Protein AF-A0A432LUU2-F1 (afdb_monomer)

Foldseek 3Di:
DDDDDDDPVVVVVVCVVDPPPPPPDVVVVVVVVVVVVVVVVVVVVVVLVVLLVVLVVCCVVPVVLSVLLCVLQVDSSSSSVQQCAQDVLVVRHGVVVCVVVVVVVSSVVVSVVSSVVVVVVVVD

Nearest PDB structures (foldseek):
  6fkg-assembly1_C  TM=8.347E-01  e=1.159E+00  Mycobacterium tuberculosis H37Rv

pLDDT: mean 80.72, std 21.89, range [35.62, 97.81]

Secondary structure (DSSP, 8-state):
-PPPPPPGGGHHHHHTT----TTSHHHHHHHHHHHHHHHHHHHHHHHHHHHHHHHHHHHHH-HHHHHHHHHHHSSHHHHHHHHTS--GGGTT--HHHHHHTT-HHHHHHHHHHHHHHHHTTTT-

Organism: NCBI:txid1920169

Mean predicted aligned error: 12.47 Å

Sequence (124 aa):
MKAAPVRKDNLKYTAQIIGVKSGNKVRTDHTYLAQVSKELERLQAAREQIITDAFSVFEKRYVTPAALLLQHFGDSRKAARWLCSHQKVFGGRTAYDVIVEGDDEMVWDEIQRIVRMISVIQYA

Solvent-accessible surface area (backbone atoms only — not comparable to full-atom values): 7227 Å² total; per-residue (Å²): 138,85,82,80,83,80,69,75,74,62,57,62,69,52,52,74,77,54,74,79,63,87,89,55,62,75,62,47,56,58,50,49,52,51,49,51,52,52,48,51,52,51,51,49,52,53,51,53,49,52,38,50,53,52,35,56,54,44,37,74,76,38,50,68,67,39,51,52,37,32,69,65,55,72,37,66,63,58,33,22,48,55,37,68,35,66,31,73,91,62,77,54,35,27,52,58,58,41,44,76,74,67,48,45,64,65,51,51,53,50,52,52,51,60,50,51,59,51,64,62,62,79,77,109

Structure (mmCIF, N/CA/C/O backbone):
data_AF-A0A432LUU2-F1
#
_entry.id   AF-A0A432LUU2-F1
#
loop_
_atom_site.group_PDB
_atom_site.id
_atom_site.type_symbol
_atom_site.label_atom_id
_atom_site.label_alt_id
_atom_site.label_comp_id
_atom_site.label_asym_id
_atom_site.label_entity_id
_atom_site.label_seq_id
_atom_site.pdbx_PDB_ins_code
_atom_site.Cartn_x
_atom_site.Cartn_y
_atom_site.Cartn_z
_atom_site.occupancy
_atom_site.B_iso_or_equiv
_atom_site.auth_seq_id
_atom_site.auth_comp_id
_atom_site.auth_asym_id
_atom_site.auth_atom_id
_atom_site.pdbx_PDB_model_num
ATOM 1 N N . MET A 1 1 ? -65.245 -5.279 17.228 1.00 42.56 1 MET A N 1
ATOM 2 C CA . MET A 1 1 ? -64.013 -6.000 16.832 1.00 42.56 1 MET A CA 1
ATOM 3 C C . MET A 1 1 ? -63.224 -6.302 18.103 1.00 42.56 1 MET A C 1
ATOM 5 O O . MET A 1 1 ? -62.862 -5.364 18.798 1.00 42.56 1 MET A O 1
ATOM 9 N N . LYS A 1 2 ? -63.065 -7.578 18.488 1.00 41.88 2 LYS A N 1
ATOM 10 C CA . LYS A 1 2 ? -62.282 -7.974 19.675 1.00 41.88 2 LYS A CA 1
ATOM 11 C C . LYS A 1 2 ? -60.803 -8.054 19.287 1.00 41.88 2 LYS A C 1
ATOM 13 O O . LYS A 1 2 ? -60.472 -8.775 18.351 1.00 41.88 2 LYS A O 1
ATOM 18 N N . ALA A 1 3 ? -59.940 -7.323 19.990 1.00 40.84 3 ALA A N 1
ATOM 19 C CA . ALA A 1 3 ? -58.493 -7.448 19.846 1.00 40.84 3 ALA A CA 1
ATOM 20 C C . ALA A 1 3 ? -58.037 -8.829 20.350 1.00 40.84 3 ALA A C 1
ATOM 22 O O . ALA A 1 3 ? -58.453 -9.274 21.421 1.00 40.84 3 ALA A O 1
ATOM 23 N N . ALA A 1 4 ? -57.218 -9.513 19.552 1.00 40.91 4 ALA A N 1
ATOM 24 C CA . ALA A 1 4 ? -56.646 -10.811 19.891 1.00 40.91 4 ALA A CA 1
ATOM 25 C C . ALA A 1 4 ? -55.648 -10.688 21.064 1.00 40.91 4 ALA A C 1
ATOM 27 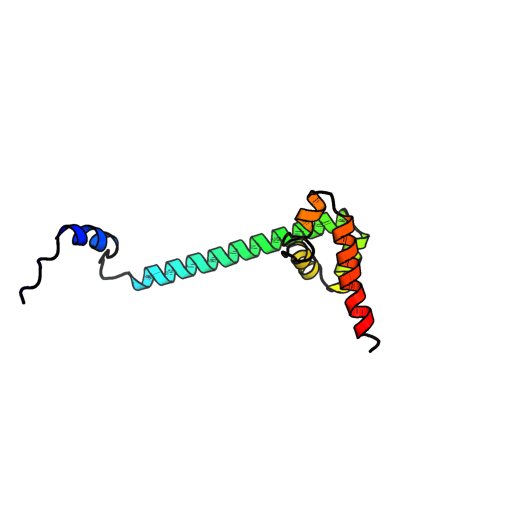O O . ALA A 1 4 ? -54.948 -9.677 21.163 1.00 40.91 4 ALA A O 1
ATOM 28 N N . PRO A 1 5 ? -55.547 -11.696 21.951 1.00 47.56 5 PRO A N 1
ATOM 29 C CA . PRO A 1 5 ? -54.638 -11.641 23.086 1.00 47.56 5 PRO A CA 1
ATOM 30 C C . PRO A 1 5 ? -53.187 -11.827 22.624 1.00 47.56 5 PRO A C 1
ATOM 32 O O . PRO A 1 5 ? -52.833 -12.831 22.004 1.00 47.56 5 PRO A O 1
ATOM 35 N N . VAL A 1 6 ? -52.340 -10.850 22.950 1.00 53.12 6 VAL A N 1
ATOM 36 C CA . VAL A 1 6 ? -50.892 -10.886 22.711 1.00 53.12 6 VAL A CA 1
ATOM 37 C C . VAL A 1 6 ? -50.283 -12.053 23.499 1.00 53.12 6 VAL A C 1
ATOM 39 O O . VAL A 1 6 ? -50.393 -12.111 24.726 1.00 53.12 6 VAL A O 1
ATOM 42 N N . ARG A 1 7 ? -49.656 -13.001 22.788 1.00 45.19 7 ARG A N 1
ATOM 43 C CA . ARG A 1 7 ? -48.939 -14.151 23.364 1.00 45.19 7 ARG A CA 1
ATOM 44 C C . ARG A 1 7 ? -47.825 -13.669 24.306 1.00 45.19 7 ARG A C 1
ATOM 46 O O . ARG A 1 7 ? -46.958 -12.892 23.907 1.00 45.19 7 ARG A O 1
ATOM 53 N N . LYS A 1 8 ? -47.858 -14.135 25.561 1.00 52.53 8 LYS A N 1
ATOM 54 C CA . LYS A 1 8 ? -46.955 -13.744 26.671 1.00 52.53 8 LYS A CA 1
ATOM 55 C C . LYS A 1 8 ? -45.493 -14.164 26.452 1.00 52.53 8 LYS A C 1
ATOM 57 O O . LYS A 1 8 ? -44.597 -13.747 27.179 1.00 52.53 8 LYS A O 1
ATOM 62 N N . ASP A 1 9 ? -45.269 -14.963 25.427 1.00 48.44 9 ASP A N 1
ATOM 63 C CA . ASP A 1 9 ? -44.025 -15.601 25.029 1.00 48.44 9 ASP A CA 1
ATOM 64 C C . ASP A 1 9 ? -43.035 -14.566 24.451 1.00 48.44 9 ASP A C 1
ATOM 66 O O . ASP A 1 9 ? -41.823 -14.718 24.587 1.00 48.44 9 ASP A O 1
ATOM 70 N N . ASN A 1 10 ? -43.545 -13.446 23.918 1.00 41.66 10 ASN A N 1
ATOM 71 C CA . ASN A 1 10 ? -42.731 -12.348 23.383 1.00 41.66 10 ASN A CA 1
ATOM 72 C C . ASN A 1 10 ? -42.205 -11.367 24.446 1.00 41.66 10 ASN A C 1
ATOM 74 O O . ASN A 1 10 ? -41.334 -10.557 24.136 1.00 41.66 10 ASN A O 1
ATOM 78 N N . LEU A 1 11 ? -42.675 -11.427 25.700 1.00 47.91 11 LEU A N 1
ATOM 79 C CA . LEU A 1 11 ? -42.189 -10.519 26.752 1.00 47.91 11 LEU A CA 1
ATOM 80 C C . LEU A 1 11 ? -40.833 -10.927 27.344 1.00 47.91 11 LEU A C 1
ATOM 82 O O . LEU A 1 11 ? -40.173 -10.103 27.975 1.00 47.91 11 LEU A O 1
ATOM 86 N N . LYS A 1 12 ? -40.388 -12.176 27.154 1.00 46.53 12 LYS A N 1
ATOM 87 C CA . LYS A 1 12 ? -39.078 -12.609 27.669 1.00 46.53 12 LYS A CA 1
ATOM 88 C C . LYS A 1 12 ? -37.917 -12.150 26.788 1.00 46.53 12 LYS A C 1
ATOM 90 O O . LYS A 1 12 ? -36.863 -11.823 27.323 1.00 46.53 12 LYS A O 1
ATOM 95 N N . TYR A 1 13 ? -38.120 -12.041 25.474 1.00 39.84 13 TYR A N 1
ATOM 96 C CA . TYR A 1 13 ? -37.070 -11.578 24.559 1.00 39.84 13 TYR A CA 1
ATOM 97 C C . TYR A 1 13 ? -36.835 -10.061 24.649 1.00 39.84 13 TYR A C 1
ATOM 99 O O . TYR A 1 13 ? -35.710 -9.594 24.493 1.00 39.84 13 TYR A O 1
ATOM 107 N N . THR A 1 14 ? -37.864 -9.277 24.987 1.00 39.62 14 THR A N 1
ATOM 108 C CA . THR A 1 14 ? -37.722 -7.823 25.180 1.00 39.62 14 THR A CA 1
ATOM 109 C C . THR A 1 14 ? -37.168 -7.455 26.558 1.00 39.62 14 THR A C 1
ATOM 111 O O . THR A 1 14 ? -36.496 -6.433 26.689 1.00 39.62 14 THR A O 1
ATOM 114 N N . ALA A 1 15 ? -37.360 -8.301 27.576 1.00 37.72 15 ALA A N 1
ATOM 115 C CA . ALA A 1 15 ? -36.807 -8.080 28.914 1.00 37.72 15 ALA A CA 1
ATOM 116 C C . ALA A 1 15 ? -35.269 -8.181 28.963 1.00 37.72 15 ALA A C 1
ATOM 118 O O . ALA A 1 15 ? -34.645 -7.565 29.823 1.00 37.72 15 ALA A O 1
ATOM 119 N N . GLN A 1 16 ? -34.644 -8.896 28.020 1.00 42.22 16 GLN A N 1
ATOM 120 C CA . GLN A 1 16 ? -33.183 -9.022 27.953 1.00 42.22 16 GLN A CA 1
ATOM 121 C C . GLN A 1 16 ? -32.509 -7.867 27.187 1.00 42.22 16 GLN A C 1
ATOM 123 O O . GLN A 1 16 ? -31.331 -7.598 27.400 1.00 42.22 16 GLN A O 1
ATOM 128 N N . ILE A 1 17 ? -33.267 -7.126 26.367 1.00 43.72 17 ILE A N 1
ATOM 129 C CA . ILE A 1 17 ? -32.793 -5.917 25.662 1.00 43.72 17 ILE A CA 1
ATOM 130 C C . ILE A 1 17 ? -33.001 -4.650 26.511 1.00 43.72 17 ILE A C 1
ATOM 132 O O . ILE A 1 17 ? -32.282 -3.653 26.382 1.00 43.72 17 ILE A O 1
ATOM 136 N N . ILE A 1 18 ? -33.940 -4.688 27.460 1.00 42.91 18 ILE A N 1
ATOM 137 C CA . ILE A 1 18 ? -34.227 -3.565 28.350 1.00 42.91 18 ILE A CA 1
ATOM 138 C C . ILE A 1 18 ? -33.878 -3.942 29.790 1.00 42.91 18 ILE A C 1
ATOM 140 O O . ILE A 1 18 ? -34.729 -4.005 30.671 1.00 42.91 18 ILE A O 1
ATOM 144 N N . GLY A 1 19 ? -32.579 -4.118 30.042 1.00 35.62 19 GLY A N 1
ATOM 145 C CA . GLY A 1 19 ? -32.023 -3.958 31.380 1.00 35.62 19 GLY A CA 1
ATOM 146 C C . GLY A 1 19 ? -32.304 -2.540 31.883 1.00 35.62 19 GLY A C 1
ATOM 147 O O . GLY A 1 19 ? -31.509 -1.623 31.677 1.00 35.62 19 GLY A O 1
ATOM 148 N N . VAL A 1 20 ? -33.458 -2.333 32.518 1.00 43.84 20 VAL A N 1
ATOM 149 C CA . VAL A 1 20 ? -33.693 -1.161 33.358 1.00 43.84 20 VAL A CA 1
ATOM 150 C C . VAL A 1 20 ? -32.959 -1.411 34.670 1.00 43.84 20 VAL A C 1
ATOM 152 O O . VAL A 1 20 ? -33.515 -1.919 35.636 1.00 43.84 20 VAL A O 1
ATOM 155 N N . LYS A 1 21 ? -31.690 -1.003 34.717 1.00 45.06 21 LYS A N 1
ATOM 156 C CA . LYS A 1 21 ? -31.228 -0.244 35.878 1.00 45.06 21 LYS A CA 1
ATOM 157 C C . LYS A 1 21 ? -31.315 1.224 35.491 1.00 45.06 21 LYS A C 1
ATOM 159 O O . LYS A 1 21 ? -30.433 1.776 34.835 1.00 45.06 21 LYS A O 1
ATOM 164 N N . SER A 1 22 ? -32.457 1.809 35.843 1.00 50.75 22 SER A N 1
ATOM 165 C CA . SER A 1 22 ? -32.652 3.253 35.914 1.00 50.75 22 SER A CA 1
ATOM 166 C C . SER A 1 22 ? -31.458 3.849 36.668 1.00 50.75 22 SER A C 1
ATOM 168 O O . SER A 1 22 ? -31.222 3.486 37.819 1.00 50.75 22 SER A O 1
ATOM 170 N N . GLY A 1 23 ? -30.639 4.644 35.971 1.00 44.00 23 GLY A N 1
ATOM 171 C CA . GLY A 1 23 ? -29.472 5.323 36.542 1.00 44.00 23 GLY A CA 1
ATOM 172 C C . GLY A 1 23 ? -28.193 5.374 35.694 1.00 44.00 23 GLY A C 1
ATOM 173 O O . GLY A 1 23 ? -27.322 6.167 36.029 1.00 44.00 23 GLY A O 1
ATOM 174 N N . ASN A 1 24 ? -28.024 4.584 34.616 1.00 46.72 24 ASN A N 1
ATOM 175 C CA . ASN A 1 24 ? -26.702 4.527 33.945 1.00 46.72 24 ASN A CA 1
ATOM 176 C C . ASN A 1 24 ? -26.675 4.205 32.428 1.00 46.72 24 ASN A C 1
ATOM 178 O O . ASN A 1 24 ? -25.626 3.846 31.893 1.00 46.72 24 ASN A O 1
ATOM 182 N N . LYS A 1 25 ? -27.803 4.312 31.708 1.00 47.59 25 LYS A N 1
ATOM 183 C CA . LYS A 1 25 ? -27.891 3.865 30.297 1.00 47.59 25 LYS A CA 1
ATOM 184 C C . LYS A 1 25 ? -27.294 4.860 29.282 1.00 47.59 25 LYS A C 1
ATOM 186 O O . LYS A 1 25 ? -26.520 4.471 28.424 1.00 47.59 25 LYS A O 1
ATOM 191 N N . VAL A 1 26 ? -27.505 6.166 29.462 1.00 50.06 26 VAL A N 1
ATOM 192 C CA . VAL A 1 26 ? -26.898 7.199 28.585 1.00 50.06 26 VAL A CA 1
ATOM 193 C C . VAL A 1 26 ? -25.364 7.249 28.728 1.00 50.06 26 VAL A C 1
ATOM 195 O O . VAL A 1 26 ? -24.646 7.521 27.770 1.00 50.06 26 VAL A O 1
ATOM 198 N N . ARG A 1 27 ? -24.836 6.912 29.915 1.00 50.91 27 ARG A N 1
ATOM 199 C CA . ARG A 1 27 ? -23.389 6.814 30.167 1.00 50.91 27 ARG A CA 1
ATOM 200 C C . ARG A 1 27 ? -22.736 5.610 29.483 1.00 50.91 27 ARG A C 1
ATOM 202 O O . ARG A 1 27 ? -21.547 5.683 29.203 1.00 50.91 27 ARG A O 1
ATOM 209 N N . THR A 1 28 ? -23.464 4.527 29.208 1.00 59.19 28 THR A N 1
ATOM 210 C CA . THR A 1 28 ? -22.888 3.303 28.620 1.00 59.19 28 THR A CA 1
ATOM 211 C C . THR A 1 28 ? -22.782 3.377 27.100 1.00 59.19 28 THR A C 1
ATOM 213 O O . THR A 1 28 ? -21.733 3.014 26.578 1.00 59.19 28 THR A O 1
ATOM 216 N N . ASP A 1 29 ? -23.761 3.964 26.407 1.00 64.31 29 ASP A N 1
ATOM 217 C CA . ASP A 1 29 ? -23.707 4.130 24.944 1.00 64.31 29 ASP A CA 1
ATOM 218 C C . ASP A 1 29 ? -22.619 5.131 24.519 1.00 64.31 29 ASP A C 1
ATOM 220 O O . ASP A 1 29 ? -21.811 4.841 23.639 1.00 64.31 29 ASP A O 1
ATOM 224 N N . HIS A 1 30 ? -22.508 6.275 25.208 1.00 70.25 30 HIS A N 1
ATOM 225 C CA . HIS A 1 30 ? -21.424 7.235 24.960 1.00 70.25 30 HIS A CA 1
ATOM 226 C C . HIS A 1 30 ? -20.043 6.664 25.311 1.00 70.25 30 HIS A C 1
ATOM 228 O O . HIS A 1 30 ? -19.064 6.954 24.624 1.00 70.25 30 HIS A O 1
ATOM 234 N N . THR A 1 31 ? -19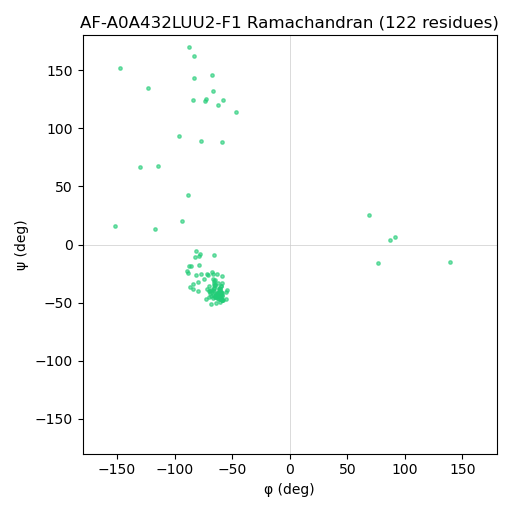.953 5.829 26.354 1.00 80.50 31 THR A N 1
ATOM 235 C CA . THR A 1 31 ? -18.693 5.160 26.717 1.00 80.50 31 THR A CA 1
ATOM 236 C C . THR A 1 31 ? -18.317 4.096 25.686 1.00 80.50 31 THR A C 1
ATOM 238 O O . THR A 1 31 ? -17.150 4.016 25.313 1.00 80.50 31 THR A O 1
ATOM 241 N N . TYR A 1 32 ? -19.280 3.325 25.176 1.00 82.94 32 TYR A N 1
ATOM 242 C CA . TYR A 1 32 ? -19.038 2.330 24.131 1.00 82.94 32 TYR A CA 1
ATOM 243 C C . TYR A 1 32 ? -18.626 2.981 22.805 1.00 82.94 32 TYR A C 1
ATOM 245 O O . TYR A 1 32 ? -17.620 2.587 22.224 1.00 82.94 32 TYR A O 1
ATOM 253 N N . LEU A 1 33 ? -19.319 4.033 22.356 1.00 88.62 33 LEU A N 1
ATOM 254 C CA . LEU A 1 33 ? -18.926 4.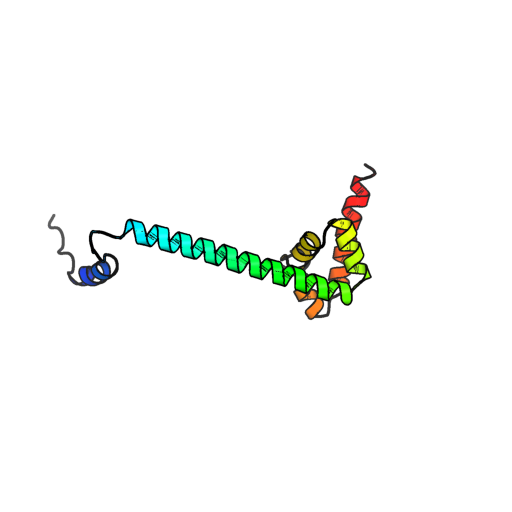776 21.151 1.00 88.62 33 LEU A CA 1
ATOM 255 C C . LEU A 1 33 ? -17.532 5.402 21.290 1.00 88.62 33 LEU A C 1
ATOM 257 O O . LEU A 1 33 ? -16.747 5.364 20.346 1.00 88.62 33 LEU A O 1
ATOM 261 N N . ALA A 1 34 ? -17.183 5.916 22.474 1.00 91.19 34 ALA A N 1
ATOM 262 C CA . ALA A 1 34 ? -15.836 6.416 22.743 1.00 91.19 34 ALA A CA 1
ATOM 263 C C . ALA A 1 34 ? -14.777 5.299 22.714 1.00 91.19 34 ALA A C 1
ATOM 265 O O . ALA A 1 34 ? -13.668 5.520 22.232 1.00 91.19 34 ALA A O 1
ATOM 266 N N . GLN A 1 35 ? -15.102 4.098 23.203 1.00 90.50 35 GLN A N 1
ATOM 267 C CA . GLN A 1 35 ? -14.228 2.925 23.093 1.00 90.50 35 GLN A CA 1
ATOM 268 C C . GLN A 1 35 ? -14.041 2.503 21.633 1.00 90.50 35 GLN A C 1
ATOM 270 O O . GLN A 1 35 ? -12.908 2.284 21.216 1.00 90.50 35 GLN A O 1
ATOM 275 N N . VAL A 1 36 ? -15.120 2.457 20.847 1.00 93.81 36 VAL A N 1
ATOM 276 C CA . VAL A 1 36 ? -15.062 2.154 19.410 1.00 93.81 36 VAL A CA 1
ATOM 277 C C . VAL A 1 36 ? -14.236 3.201 18.665 1.00 93.81 36 VAL A C 1
ATOM 279 O O . VAL A 1 36 ? -13.383 2.827 17.872 1.00 93.81 36 VAL A O 1
ATOM 282 N N . SER A 1 37 ? -14.415 4.495 18.947 1.00 95.06 37 SER A N 1
ATOM 283 C CA . SER A 1 37 ? -13.612 5.565 18.334 1.00 95.06 37 SER A CA 1
ATOM 284 C C . SER A 1 37 ? -12.122 5.395 18.629 1.00 95.06 37 SER A C 1
ATOM 286 O O . SER A 1 37 ? -11.307 5.424 17.712 1.00 95.06 37 SER A O 1
ATOM 288 N N . LYS A 1 38 ? -11.764 5.143 19.895 1.00 95.50 38 LYS A N 1
ATOM 289 C CA . LYS A 1 38 ? -10.370 4.889 20.291 1.00 95.50 38 LYS A CA 1
ATOM 290 C C . LYS A 1 38 ? -9.795 3.653 19.612 1.00 95.50 38 LYS A C 1
ATOM 292 O O . LYS A 1 38 ? -8.636 3.655 19.210 1.00 95.50 38 LYS A O 1
ATOM 297 N N . GLU A 1 39 ? -10.591 2.597 19.488 1.00 96.75 39 GLU A N 1
ATOM 298 C CA . GLU A 1 39 ? -10.150 1.379 18.819 1.00 96.75 39 GLU A CA 1
ATOM 299 C C . GLU A 1 39 ? -9.975 1.595 17.312 1.00 96.75 39 GLU A C 1
ATOM 301 O O . GLU A 1 39 ? -8.982 1.146 16.747 1.00 96.75 39 GLU A O 1
ATOM 306 N N . LEU A 1 40 ? -10.867 2.350 16.665 1.00 96.94 40 LEU A N 1
ATOM 307 C CA . LEU A 1 40 ? -10.711 2.751 15.267 1.00 96.94 40 LEU A CA 1
ATOM 308 C C . LEU A 1 40 ? -9.450 3.592 15.057 1.00 96.94 40 LEU A C 1
ATOM 310 O O . LEU A 1 40 ? -8.706 3.331 14.117 1.00 96.94 40 LEU A O 1
ATOM 314 N N . GLU A 1 41 ? -9.164 4.551 15.938 1.00 97.75 41 GLU A N 1
ATOM 315 C CA . GLU A 1 41 ? -7.923 5.336 15.900 1.00 97.75 41 GLU A CA 1
ATOM 316 C C . GLU A 1 41 ? -6.685 4.442 16.047 1.00 97.75 41 GLU A C 1
ATOM 318 O O . GLU A 1 41 ? -5.730 4.571 15.279 1.00 97.75 41 GLU A O 1
ATOM 323 N N . ARG A 1 42 ? -6.715 3.488 16.988 1.00 97.62 42 ARG A N 1
ATOM 324 C CA . ARG A 1 42 ? -5.628 2.524 17.201 1.00 97.62 42 ARG A CA 1
ATOM 325 C C . ARG A 1 42 ? -5.405 1.643 15.971 1.00 97.62 42 ARG A C 1
ATOM 327 O O . ARG A 1 42 ? -4.263 1.456 15.552 1.00 97.62 42 ARG A O 1
ATOM 334 N N . LEU A 1 43 ? -6.479 1.111 15.388 1.00 97.81 43 LEU A N 1
ATOM 335 C CA . LEU A 1 43 ? -6.427 0.282 14.183 1.00 97.81 43 LEU A CA 1
ATOM 336 C C . LEU A 1 43 ? -5.958 1.086 12.970 1.00 97.81 43 LEU A C 1
ATOM 338 O O . LEU A 1 43 ? -5.147 0.589 12.191 1.00 97.81 43 LEU A O 1
ATOM 342 N N . GLN A 1 44 ? -6.403 2.334 12.833 1.00 96.12 44 GLN A N 1
ATOM 343 C CA . GLN A 1 44 ? -5.950 3.222 11.770 1.00 96.12 44 GLN A CA 1
ATOM 344 C C . GLN A 1 44 ? -4.454 3.516 11.907 1.00 96.12 44 GLN A C 1
ATOM 346 O O . GLN A 1 44 ? -3.727 3.416 10.923 1.00 96.12 44 GLN A O 1
ATOM 351 N N . ALA A 1 45 ? -3.966 3.811 13.114 1.00 96.12 45 ALA A N 1
ATOM 352 C CA . ALA A 1 45 ? -2.541 4.023 13.357 1.00 96.12 45 ALA A CA 1
ATOM 353 C C . ALA A 1 45 ? -1.712 2.769 13.031 1.00 96.12 45 ALA A C 1
ATOM 355 O O . ALA A 1 45 ? -0.703 2.865 12.333 1.00 96.12 45 ALA A O 1
ATOM 356 N N . ALA A 1 46 ? -2.167 1.588 13.465 1.00 97.38 46 ALA A N 1
ATOM 357 C CA . ALA A 1 46 ? -1.511 0.321 13.149 1.00 97.38 46 ALA A CA 1
ATOM 358 C C . ALA A 1 46 ? -1.485 0.050 11.636 1.00 97.38 46 ALA A C 1
ATOM 360 O O . ALA A 1 46 ? -0.452 -0.336 11.090 1.00 97.38 46 ALA A O 1
ATOM 361 N N . ARG A 1 47 ? -2.596 0.310 10.939 1.00 95.69 47 ARG A N 1
ATOM 362 C CA . ARG A 1 47 ? -2.690 0.180 9.481 1.00 95.69 47 ARG A CA 1
ATOM 363 C C . ARG A 1 47 ? -1.706 1.108 8.771 1.00 95.69 47 ARG A C 1
ATOM 365 O O . ARG A 1 47 ? -1.011 0.671 7.863 1.00 95.69 47 ARG A O 1
ATOM 372 N N . GLU A 1 48 ? -1.629 2.373 9.171 1.00 95.12 48 GLU A N 1
ATOM 373 C CA . GLU A 1 48 ? -0.709 3.341 8.560 1.00 95.12 48 GLU A CA 1
ATOM 374 C C . GLU A 1 48 ? 0.766 2.996 8.814 1.00 95.12 48 GLU A C 1
ATOM 376 O O . GLU A 1 48 ? 1.606 3.207 7.934 1.00 95.12 48 GLU A O 1
ATOM 381 N N . GLN A 1 49 ? 1.082 2.411 9.973 1.00 96.12 49 GLN A N 1
ATOM 382 C CA . GLN A 1 49 ? 2.421 1.893 10.243 1.00 96.12 49 GLN A CA 1
ATOM 383 C C . GLN A 1 49 ? 2.768 0.746 9.287 1.00 96.12 49 GLN A C 1
ATOM 385 O O . GLN A 1 49 ? 3.783 0.820 8.601 1.00 96.12 49 GLN A O 1
ATOM 390 N N . ILE A 1 50 ? 1.884 -0.250 9.153 1.00 96.50 50 ILE A N 1
ATOM 391 C CA . ILE A 1 50 ? 2.081 -1.390 8.242 1.00 96.50 50 ILE A CA 1
ATOM 392 C C . ILE A 1 50 ? 2.253 -0.922 6.790 1.00 96.50 50 ILE A C 1
ATOM 394 O O . ILE A 1 50 ? 3.126 -1.420 6.086 1.00 96.50 50 ILE A O 1
ATOM 398 N N . ILE A 1 51 ? 1.462 0.060 6.346 1.00 95.56 51 ILE A N 1
ATOM 399 C CA . ILE A 1 51 ? 1.589 0.659 5.006 1.00 95.56 51 ILE A CA 1
ATOM 400 C C . ILE A 1 51 ? 2.991 1.255 4.802 1.00 95.56 51 ILE A C 1
ATOM 402 O O . ILE A 1 51 ? 3.616 1.043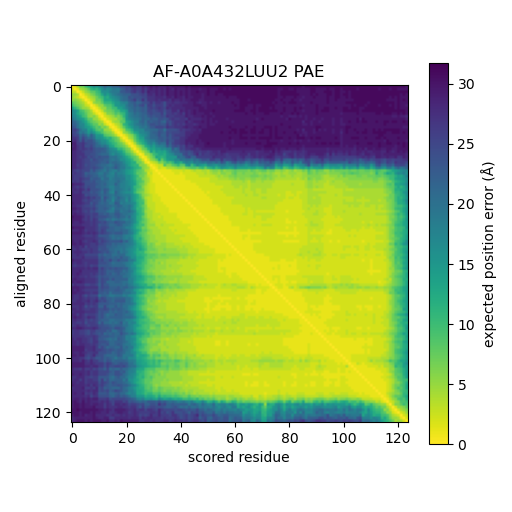 3.764 1.00 95.56 51 ILE A O 1
ATOM 406 N N . THR A 1 52 ? 3.506 1.978 5.797 1.00 94.75 52 THR A N 1
ATOM 407 C CA . THR A 1 52 ? 4.839 2.601 5.729 1.00 94.75 52 THR A CA 1
ATOM 408 C C . THR A 1 52 ? 5.959 1.552 5.742 1.00 94.75 52 THR A C 1
ATOM 410 O O . THR A 1 52 ? 6.942 1.673 5.005 1.00 94.75 52 THR A O 1
ATOM 413 N N . ASP A 1 53 ? 5.801 0.493 6.535 1.00 96.12 53 ASP A N 1
ATOM 414 C CA . ASP A 1 53 ? 6.761 -0.609 6.612 1.00 96.12 53 ASP A CA 1
ATOM 415 C C . ASP A 1 53 ? 6.810 -1.393 5.290 1.00 96.12 53 ASP A C 1
ATOM 417 O O . ASP A 1 53 ? 7.894 -1.671 4.772 1.00 96.12 53 ASP A O 1
ATOM 421 N N . ALA A 1 54 ? 5.648 -1.674 4.689 1.00 94.38 54 ALA A N 1
ATOM 422 C CA . ALA A 1 54 ? 5.546 -2.324 3.383 1.00 94.38 54 ALA A CA 1
ATOM 423 C C . ALA A 1 54 ? 6.250 -1.512 2.285 1.00 94.38 54 ALA A C 1
ATOM 425 O O . ALA A 1 54 ? 6.982 -2.075 1.467 1.00 94.38 54 ALA A O 1
ATOM 426 N N . PHE A 1 55 ? 6.110 -0.182 2.302 1.00 97.00 55 PHE A N 1
ATOM 427 C CA . PHE A 1 55 ? 6.820 0.685 1.360 1.00 97.00 55 PHE A CA 1
ATOM 428 C C . PHE A 1 55 ? 8.331 0.653 1.562 1.00 97.00 55 PHE A C 1
ATOM 430 O O . PHE A 1 55 ? 9.076 0.619 0.590 1.00 97.00 55 PHE A O 1
ATOM 437 N N . SER A 1 56 ? 8.791 0.581 2.809 1.00 96.56 56 SER A N 1
ATOM 438 C CA . SER A 1 56 ? 10.221 0.481 3.118 1.00 96.56 56 SER A CA 1
ATOM 439 C C . SER A 1 56 ? 10.836 -0.827 2.598 1.00 96.56 56 SER A C 1
ATOM 441 O O . SER A 1 56 ? 11.991 -0.853 2.173 1.00 96.56 56 SER A O 1
ATOM 443 N N . VAL A 1 57 ? 10.081 -1.931 2.620 1.00 96.44 57 VAL A N 1
ATOM 444 C CA . VAL A 1 57 ? 10.496 -3.207 2.007 1.00 96.44 57 VAL A CA 1
ATOM 445 C C . VAL A 1 57 ? 10.500 -3.098 0.482 1.00 96.44 57 VAL A C 1
ATOM 447 O O . VAL A 1 57 ? 11.471 -3.500 -0.161 1.00 96.44 57 VAL A O 1
ATOM 450 N N . PHE A 1 58 ? 9.445 -2.515 -0.088 1.00 96.50 58 PHE A N 1
ATOM 451 C CA . PHE A 1 58 ? 9.320 -2.280 -1.523 1.00 96.50 58 PHE A CA 1
ATOM 452 C C . PHE A 1 58 ? 10.469 -1.429 -2.071 1.00 96.50 58 PHE A C 1
ATOM 454 O O . PHE A 1 58 ? 11.104 -1.823 -3.040 1.00 96.50 58 PHE A O 1
ATOM 461 N N . GLU A 1 59 ? 10.794 -0.315 -1.420 1.00 96.12 59 GLU A N 1
ATOM 462 C CA . GLU A 1 59 ? 11.863 0.601 -1.825 1.00 96.12 59 GLU A CA 1
ATOM 463 C C . GLU A 1 59 ? 13.233 -0.080 -1.857 1.00 96.12 59 GLU A C 1
ATOM 465 O O . GLU A 1 59 ? 13.995 0.092 -2.808 1.00 96.12 59 GLU A O 1
ATOM 470 N N . LYS A 1 60 ? 13.524 -0.927 -0.863 1.00 96.44 60 LYS A N 1
ATOM 471 C CA . LYS A 1 60 ? 14.769 -1.707 -0.822 1.00 96.44 60 LYS A CA 1
ATOM 472 C C . LYS A 1 60 ? 14.861 -2.728 -1.951 1.00 96.44 60 LYS A C 1
ATOM 474 O O . LYS A 1 60 ? 15.960 -3.019 -2.417 1.00 96.44 60 LYS A O 1
ATOM 479 N N . ARG A 1 61 ? 13.732 -3.316 -2.351 1.00 95.44 61 ARG A N 1
ATOM 480 C CA . ARG A 1 61 ? 13.691 -4.371 -3.369 1.00 95.44 61 ARG A CA 1
ATOM 481 C C . ARG A 1 61 ? 13.614 -3.812 -4.790 1.00 95.44 61 ARG A C 1
ATOM 483 O O . ARG A 1 61 ? 14.237 -4.369 -5.688 1.00 95.44 61 ARG A O 1
ATOM 490 N N . TYR A 1 62 ? 12.887 -2.715 -4.972 1.00 95.44 62 TYR A N 1
ATOM 491 C CA . TYR A 1 62 ? 12.493 -2.147 -6.257 1.00 95.44 62 TYR A CA 1
ATOM 492 C C . TYR A 1 62 ? 12.828 -0.651 -6.298 1.00 95.44 62 TYR A C 1
ATOM 494 O O . TYR A 1 62 ? 11.953 0.214 -6.343 1.00 95.44 62 TYR A O 1
ATOM 502 N N . VAL A 1 63 ? 14.131 -0.354 -6.285 1.00 95.06 63 VAL A N 1
ATOM 503 C CA . VAL A 1 63 ? 14.672 1.009 -6.143 1.00 95.06 63 VAL A CA 1
ATOM 504 C C . VAL A 1 63 ? 14.122 1.967 -7.205 1.00 95.06 63 VAL A C 1
ATOM 506 O O . VAL A 1 63 ? 13.675 3.065 -6.879 1.00 95.06 63 VAL A O 1
ATOM 509 N N . THR A 1 64 ? 14.117 1.561 -8.477 1.00 94.88 64 THR A N 1
ATOM 510 C CA . THR A 1 64 ? 13.677 2.432 -9.577 1.00 94.88 64 THR A CA 1
ATOM 511 C C . THR A 1 64 ? 12.170 2.727 -9.532 1.00 94.88 64 THR A C 1
ATOM 513 O O . THR A 1 64 ? 11.819 3.909 -9.528 1.00 94.88 64 THR A O 1
ATOM 516 N N . PRO A 1 65 ? 11.264 1.731 -9.432 1.00 95.12 65 PRO A N 1
ATOM 517 C CA . PRO A 1 65 ? 9.837 1.997 -9.229 1.00 95.12 65 PRO A CA 1
ATOM 518 C C . PRO A 1 65 ? 9.536 2.865 -8.002 1.00 95.12 65 PRO A C 1
ATOM 520 O O . PRO A 1 65 ? 8.714 3.778 -8.078 1.00 95.12 65 PRO A O 1
ATOM 523 N N . ALA A 1 66 ? 10.226 2.626 -6.883 1.00 96.12 66 ALA A N 1
ATOM 524 C CA . ALA A 1 66 ? 10.043 3.414 -5.669 1.00 96.12 66 ALA A CA 1
ATOM 525 C C . ALA A 1 66 ? 10.455 4.877 -5.860 1.00 96.12 66 ALA A C 1
ATOM 527 O O . ALA A 1 66 ? 9.698 5.773 -5.487 1.00 96.12 66 ALA A O 1
ATOM 528 N N . ALA A 1 67 ? 11.593 5.132 -6.508 1.00 95.31 67 ALA A N 1
ATOM 529 C CA . ALA A 1 67 ? 12.041 6.488 -6.812 1.00 95.31 67 ALA A CA 1
ATOM 530 C C . ALA A 1 67 ? 11.036 7.246 -7.697 1.00 95.31 67 ALA A C 1
ATOM 532 O O . ALA A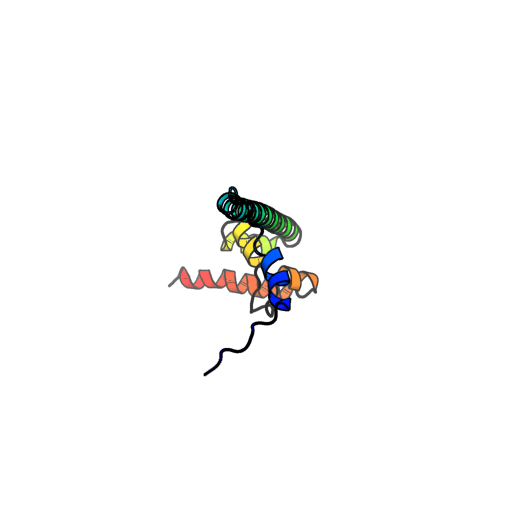 1 67 ? 10.737 8.409 -7.427 1.00 95.31 67 ALA A O 1
ATOM 533 N N . LEU A 1 68 ? 10.463 6.585 -8.709 1.00 94.69 68 LEU A N 1
ATOM 534 C CA . LEU A 1 68 ? 9.439 7.182 -9.575 1.00 94.69 68 LEU A CA 1
ATOM 535 C C . LEU A 1 68 ? 8.163 7.533 -8.802 1.00 94.69 68 LEU A C 1
ATOM 537 O O . LEU A 1 68 ? 7.615 8.624 -8.964 1.00 94.69 68 LEU A O 1
ATOM 541 N N . LEU A 1 69 ? 7.708 6.633 -7.928 1.00 95.44 69 LEU A N 1
ATOM 542 C CA . LEU A 1 69 ? 6.556 6.888 -7.066 1.00 95.44 69 LEU A CA 1
ATOM 543 C C . LEU A 1 69 ? 6.812 8.048 -6.102 1.00 95.44 69 LEU A C 1
ATOM 545 O O . LEU A 1 69 ? 5.944 8.902 -5.937 1.00 95.44 69 LEU A O 1
ATOM 549 N N . LEU A 1 70 ? 7.997 8.111 -5.491 1.00 95.50 70 LEU A N 1
ATOM 550 C CA . LEU A 1 70 ? 8.379 9.213 -4.608 1.00 95.50 70 LEU A CA 1
ATOM 551 C C . LEU A 1 70 ? 8.443 10.543 -5.355 1.00 95.50 70 LEU A C 1
ATOM 553 O O . LEU A 1 70 ? 7.951 11.546 -4.846 1.00 95.50 70 LEU A O 1
ATOM 557 N N . GLN A 1 71 ? 8.983 10.552 -6.573 1.00 93.38 71 GLN A N 1
ATOM 558 C CA . GLN A 1 71 ? 8.998 11.743 -7.417 1.00 93.38 71 GLN A CA 1
ATOM 559 C C . GLN A 1 71 ? 7.577 12.205 -7.771 1.00 93.38 71 GLN A C 1
ATOM 561 O O . GLN A 1 71 ? 7.299 13.401 -7.747 1.00 93.38 71 GLN A O 1
ATOM 566 N N . HIS A 1 72 ? 6.676 11.270 -8.081 1.00 93.31 72 HIS A N 1
ATOM 567 C CA . HIS A 1 72 ? 5.297 11.577 -8.460 1.00 93.31 72 HIS A CA 1
ATOM 568 C C . HIS A 1 72 ? 4.438 12.042 -7.277 1.00 93.31 72 HIS A C 1
ATOM 570 O O . HIS A 1 72 ? 3.724 13.037 -7.378 1.00 93.31 72 HIS A O 1
ATOM 576 N N . PHE A 1 73 ? 4.494 11.333 -6.150 1.00 93.75 73 PHE A N 1
ATOM 577 C CA . PHE A 1 73 ? 3.652 11.612 -4.985 1.00 93.75 73 PHE A CA 1
ATOM 578 C C . PHE A 1 73 ? 4.256 12.644 -4.021 1.00 93.75 73 PHE A C 1
ATOM 580 O O . PHE A 1 73 ? 3.531 13.211 -3.197 1.00 93.75 73 PHE A O 1
ATOM 587 N N . GLY A 1 74 ? 5.566 12.883 -4.103 1.00 92.69 74 GLY A N 1
ATOM 588 C CA . GLY A 1 74 ? 6.325 13.815 -3.265 1.00 92.69 74 GLY A CA 1
ATOM 589 C C . GLY A 1 74 ? 6.621 13.312 -1.850 1.00 92.69 74 GLY A C 1
ATOM 590 O O . GLY A 1 74 ? 7.487 13.865 -1.177 1.00 92.69 74 GLY A O 1
ATOM 591 N N . ASP A 1 75 ? 5.929 12.272 -1.381 1.00 92.62 75 ASP A N 1
ATOM 592 C CA . ASP A 1 75 ? 6.186 11.651 -0.085 1.00 92.62 75 ASP A CA 1
ATOM 593 C C . ASP A 1 75 ? 5.902 10.143 -0.091 1.00 92.62 75 ASP A C 1
ATOM 595 O O . ASP A 1 75 ? 5.060 9.634 -0.840 1.00 92.62 75 ASP A O 1
ATOM 599 N N . SER A 1 76 ? 6.615 9.427 0.781 1.00 93.75 76 SER A N 1
ATOM 600 C CA . SER A 1 76 ? 6.544 7.968 0.889 1.00 93.75 76 SER A CA 1
ATOM 601 C C . SER A 1 76 ? 5.187 7.466 1.366 1.00 93.75 76 SER A C 1
ATOM 603 O O . SER A 1 76 ? 4.752 6.403 0.937 1.00 93.75 76 SER A O 1
ATOM 605 N N . ARG A 1 77 ? 4.463 8.223 2.200 1.00 94.12 77 ARG A N 1
ATOM 606 C CA . ARG A 1 77 ? 3.158 7.787 2.725 1.00 94.12 77 ARG A CA 1
ATOM 607 C C . ARG A 1 77 ? 2.096 7.761 1.636 1.00 94.12 77 ARG A C 1
ATOM 609 O O . ARG A 1 77 ? 1.303 6.825 1.583 1.00 94.12 77 ARG A O 1
ATOM 616 N N . LYS A 1 78 ? 2.057 8.767 0.763 1.00 95.25 78 LYS A N 1
ATOM 617 C CA . LYS A 1 78 ? 1.141 8.795 -0.384 1.00 95.25 78 LYS A CA 1
ATOM 618 C C . LYS A 1 78 ? 1.460 7.679 -1.374 1.00 95.25 78 LYS A C 1
ATOM 620 O O . LYS A 1 78 ? 0.539 6.974 -1.778 1.00 95.25 78 LYS A O 1
ATOM 625 N N . ALA A 1 79 ? 2.739 7.474 -1.689 1.00 96.25 79 ALA A N 1
ATOM 626 C CA . ALA A 1 79 ? 3.180 6.373 -2.543 1.00 96.25 79 ALA A CA 1
ATOM 627 C C . ALA A 1 79 ? 2.785 5.000 -1.963 1.00 96.25 79 ALA A C 1
ATOM 629 O O . ALA A 1 79 ? 2.175 4.181 -2.648 1.00 96.25 79 ALA A O 1
ATOM 630 N N . ALA A 1 80 ? 3.044 4.784 -0.672 1.00 96.50 80 ALA A N 1
ATOM 631 C CA . ALA A 1 80 ? 2.675 3.567 0.042 1.00 96.50 80 ALA A CA 1
ATOM 632 C C . ALA A 1 80 ? 1.161 3.313 0.029 1.00 96.50 80 ALA A C 1
ATOM 634 O O . ALA A 1 80 ? 0.699 2.213 -0.271 1.00 96.50 80 ALA A O 1
ATOM 635 N N . ARG A 1 81 ? 0.361 4.351 0.306 1.00 96.25 81 ARG A N 1
ATOM 636 C CA . ARG A 1 81 ? -1.104 4.258 0.254 1.00 96.25 81 ARG A CA 1
ATOM 637 C C . ARG A 1 81 ? -1.604 3.918 -1.139 1.00 96.25 81 ARG A C 1
ATOM 639 O O . ARG A 1 81 ? -2.567 3.164 -1.242 1.00 96.25 81 ARG A O 1
ATOM 646 N N . TRP A 1 82 ? -0.978 4.450 -2.187 1.00 96.38 82 TRP A N 1
ATOM 647 C CA . TRP A 1 82 ? -1.327 4.101 -3.560 1.00 96.38 82 TRP A CA 1
ATOM 648 C C . TRP A 1 82 ? -1.084 2.609 -3.830 1.00 96.38 82 TRP A C 1
ATOM 650 O O . TRP A 1 82 ? -2.000 1.926 -4.288 1.00 96.38 82 TRP A O 1
ATOM 660 N N . LEU A 1 83 ? 0.079 2.073 -3.438 1.00 96.94 83 LEU A N 1
ATOM 661 C CA . LEU A 1 83 ? 0.385 0.641 -3.578 1.00 96.94 83 LEU A CA 1
ATOM 662 C C . LEU A 1 83 ? -0.595 -0.255 -2.801 1.00 96.94 83 LEU A C 1
ATOM 664 O O . LEU A 1 83 ? -1.002 -1.295 -3.311 1.00 96.94 83 LEU A O 1
ATOM 668 N N . CYS A 1 84 ? -1.025 0.163 -1.606 1.00 96.62 84 CYS A N 1
ATOM 669 C CA . CYS A 1 84 ? -2.004 -0.558 -0.780 1.00 96.62 84 CYS A CA 1
ATOM 670 C C . CYS A 1 84 ? -3.475 -0.329 -1.170 1.00 96.62 84 CYS A C 1
ATOM 672 O O . CYS A 1 84 ? -4.372 -0.908 -0.551 1.00 96.62 84 CYS A O 1
ATOM 674 N N . SER A 1 85 ? -3.764 0.556 -2.123 1.00 95.69 85 SER A N 1
ATOM 675 C CA . SER A 1 85 ? -5.140 0.833 -2.539 1.00 95.69 85 SER A CA 1
ATOM 676 C C . SER A 1 85 ? -5.609 -0.207 -3.548 1.00 95.69 85 SER A C 1
ATOM 678 O O . SER A 1 85 ? -4.837 -0.646 -4.392 1.00 95.69 85 SER A O 1
ATOM 680 N N . HIS A 1 86 ? -6.884 -0.587 -3.478 1.00 96.56 86 HIS A N 1
ATOM 681 C CA . HIS A 1 86 ? -7.499 -1.476 -4.463 1.00 96.56 86 HIS A CA 1
ATOM 682 C C . HIS A 1 86 ? -7.696 -0.708 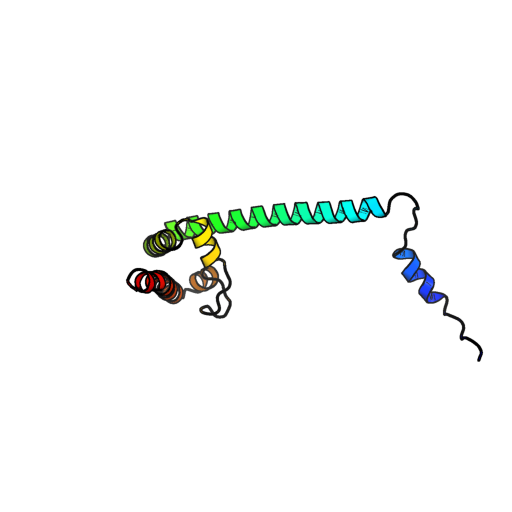-5.770 1.00 96.56 86 HIS A C 1
ATOM 684 O O . HIS A 1 86 ? -8.323 0.355 -5.774 1.00 96.56 86 HIS A O 1
ATOM 690 N N . GLN A 1 87 ? -7.172 -1.231 -6.877 1.00 95.19 87 GLN A N 1
ATOM 691 C CA . GLN A 1 87 ? -7.176 -0.520 -8.153 1.00 95.19 87 GLN A CA 1
ATOM 692 C C . GLN A 1 87 ? -7.870 -1.340 -9.234 1.00 95.19 87 GLN A C 1
ATOM 694 O O . GLN A 1 87 ? -7.616 -2.531 -9.401 1.00 95.19 87 GLN A O 1
ATOM 699 N N . LYS A 1 88 ? -8.741 -0.689 -10.014 1.00 94.94 88 LYS A N 1
ATOM 700 C CA . LYS A 1 88 ? -9.467 -1.350 -11.113 1.00 94.94 88 LYS A CA 1
ATOM 701 C C . LYS A 1 88 ? -8.525 -1.936 -12.163 1.00 94.94 88 LYS A C 1
ATOM 70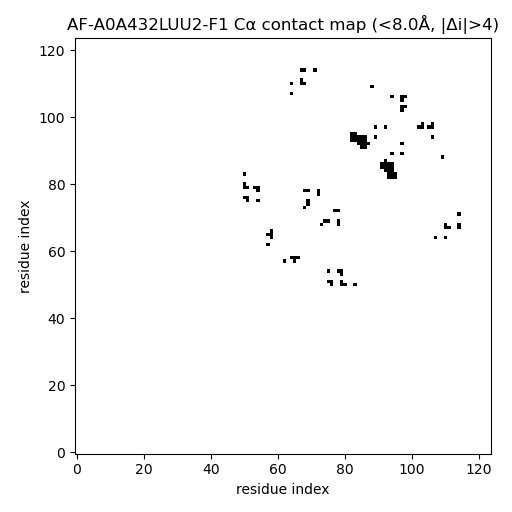3 O O . LYS A 1 88 ? -8.820 -3.000 -12.691 1.00 94.94 88 LYS A O 1
ATOM 708 N N . VAL A 1 89 ? -7.402 -1.263 -12.424 1.00 94.75 89 VAL A N 1
ATOM 709 C CA . VAL A 1 89 ? -6.368 -1.736 -13.355 1.00 94.75 89 VAL A CA 1
ATOM 710 C C . VAL A 1 89 ? -5.817 -3.102 -12.943 1.00 94.75 89 VAL A C 1
ATOM 712 O O . VAL A 1 89 ? -5.586 -3.931 -13.806 1.00 94.75 89 VAL A O 1
ATOM 715 N N . PHE A 1 90 ? -5.748 -3.396 -11.641 1.00 96.62 90 PHE A N 1
ATOM 716 C CA . PHE A 1 90 ? -5.297 -4.678 -11.087 1.00 96.62 90 PHE A CA 1
ATOM 717 C C . PHE A 1 90 ? -6.441 -5.666 -10.806 1.00 96.62 90 PHE A C 1
ATOM 719 O O . PHE A 1 90 ? -6.302 -6.571 -9.980 1.00 96.62 90 PHE A O 1
ATOM 726 N N . GLY A 1 91 ? -7.607 -5.474 -11.431 1.00 95.19 91 GLY A N 1
ATOM 727 C CA . GLY A 1 91 ? -8.783 -6.314 -11.186 1.00 95.19 91 GLY A CA 1
ATOM 728 C C . GLY A 1 91 ? -9.391 -6.120 -9.793 1.00 95.19 91 GLY A C 1
ATOM 729 O O . GLY A 1 91 ? -10.021 -7.026 -9.262 1.00 95.19 91 GLY A O 1
ATOM 730 N N . GLY A 1 92 ? -9.192 -4.948 -9.182 1.00 96.19 92 GLY A N 1
ATOM 731 C CA . GLY A 1 92 ? -9.662 -4.645 -7.831 1.00 96.19 92 GLY A CA 1
ATOM 732 C C . GLY A 1 92 ? -8.694 -5.056 -6.723 1.00 96.19 92 GLY A C 1
ATOM 733 O O . GLY A 1 92 ? -9.028 -4.865 -5.564 1.00 96.19 92 GLY A O 1
ATOM 734 N N . ARG A 1 93 ? -7.508 -5.572 -7.051 1.00 97.38 93 ARG A N 1
ATOM 735 C CA . ARG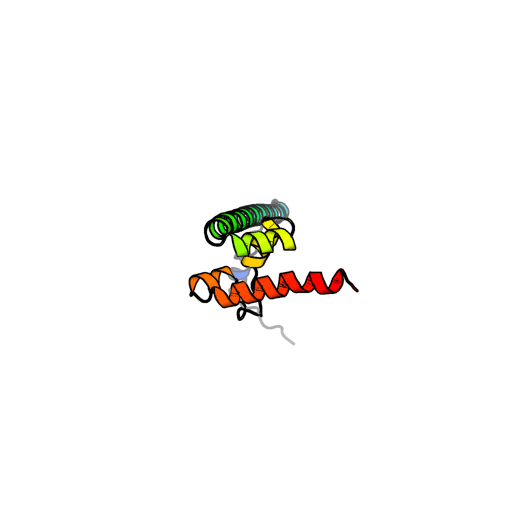 A 1 93 ? -6.457 -5.914 -6.082 1.00 97.38 93 ARG A CA 1
ATOM 736 C C . ARG A 1 93 ? -5.550 -4.724 -5.779 1.00 97.38 93 ARG A C 1
ATOM 738 O O . ARG A 1 93 ? -5.631 -3.683 -6.442 1.00 97.38 93 ARG A O 1
ATOM 745 N N . THR A 1 94 ? -4.699 -4.868 -4.770 1.00 97.50 94 THR A N 1
ATOM 746 C CA . THR A 1 94 ? -3.623 -3.910 -4.497 1.00 97.50 94 THR A CA 1
ATOM 747 C C . THR A 1 94 ? -2.406 -4.195 -5.375 1.00 97.50 94 THR A C 1
ATOM 749 O O . THR A 1 94 ? -2.262 -5.294 -5.908 1.00 97.50 94 THR A O 1
ATOM 752 N N . ALA A 1 95 ? -1.506 -3.221 -5.520 1.00 97.25 95 ALA 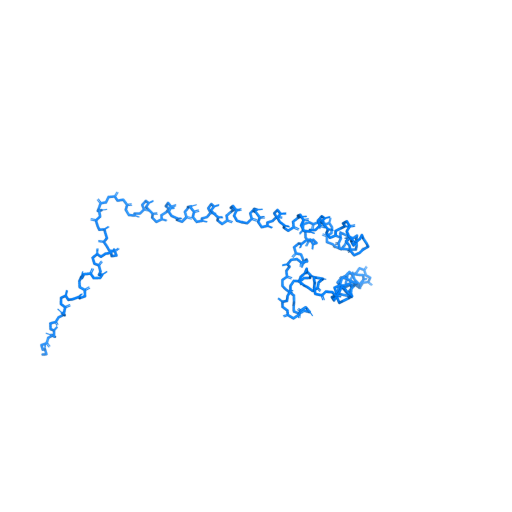A N 1
ATOM 753 C CA . ALA A 1 95 ? -0.260 -3.436 -6.258 1.00 97.25 95 ALA A CA 1
ATOM 754 C C . ALA A 1 95 ? 0.617 -4.510 -5.589 1.00 97.25 95 ALA A C 1
ATOM 756 O O . ALA A 1 95 ? 1.300 -5.265 -6.273 1.00 97.25 95 ALA A O 1
ATOM 757 N N . TYR A 1 96 ? 0.571 -4.610 -4.255 1.00 96.50 96 TYR A N 1
ATOM 758 C CA . TYR A 1 96 ? 1.306 -5.638 -3.521 1.00 96.50 96 TYR A CA 1
ATOM 759 C C . TYR A 1 96 ? 0.794 -7.048 -3.798 1.00 96.50 96 TYR A C 1
ATOM 761 O O . TYR A 1 96 ? 1.613 -7.950 -3.944 1.00 96.50 96 TYR A O 1
ATOM 769 N N . ASP A 1 97 ? -0.523 -7.234 -3.916 1.00 97.12 97 ASP A N 1
ATOM 770 C CA . ASP A 1 97 ? -1.090 -8.543 -4.259 1.00 97.12 97 ASP A CA 1
ATOM 771 C C . ASP A 1 97 ? -0.580 -9.008 -5.631 1.00 97.12 97 ASP A C 1
ATOM 773 O O . ASP A 1 97 ? -0.148 -10.145 -5.780 1.00 97.12 97 ASP A O 1
ATOM 777 N N . VAL A 1 98 ? -0.548 -8.100 -6.613 1.00 97.44 98 VAL A N 1
ATOM 778 C CA . VAL A 1 98 ? -0.058 -8.387 -7.973 1.00 97.44 98 VAL A CA 1
ATOM 779 C C . VAL A 1 98 ? 1.431 -8.749 -7.975 1.00 97.44 98 VAL A C 1
ATOM 781 O O . VAL A 1 98 ? 1.821 -9.718 -8.621 1.00 97.44 98 VAL A O 1
ATOM 784 N N . ILE A 1 99 ? 2.254 -8.025 -7.209 1.00 95.88 99 ILE A N 1
ATOM 785 C CA . ILE A 1 99 ? 3.694 -8.315 -7.076 1.00 95.88 99 ILE A CA 1
ATOM 786 C C . ILE A 1 99 ? 3.927 -9.699 -6.454 1.00 95.88 99 ILE A C 1
ATOM 788 O O . ILE A 1 99 ? 4.790 -10.456 -6.889 1.00 95.88 99 ILE A O 1
ATOM 792 N N . VAL A 1 100 ? 3.157 -10.065 -5.426 1.00 95.38 100 VAL A N 1
ATOM 793 C CA . VAL A 1 100 ? 3.300 -11.377 -4.768 1.00 95.38 100 VAL A CA 1
ATOM 794 C C . VAL A 1 100 ? 2.953 -12.527 -5.715 1.00 95.38 100 VAL A C 1
ATOM 796 O O . VAL A 1 100 ? 3.536 -13.605 -5.608 1.00 95.38 100 VAL A O 1
ATOM 799 N N . GLU A 1 101 ? 2.038 -12.300 -6.653 1.00 95.44 101 GLU A N 1
ATOM 800 C CA . GLU A 1 101 ? 1.682 -13.271 -7.689 1.00 95.44 101 GLU A CA 1
ATOM 801 C C . GLU A 1 101 ? 2.709 -13.353 -8.835 1.00 95.44 101 GLU A C 1
ATOM 803 O O . GLU A 1 101 ? 2.649 -14.284 -9.637 1.00 95.44 101 GLU A O 1
ATOM 808 N N . GLY A 1 102 ? 3.695 -12.448 -8.871 1.00 93.44 102 GLY A N 1
ATOM 809 C CA . GLY A 1 102 ? 4.789 -12.438 -9.846 1.00 93.44 102 GLY A CA 1
ATOM 810 C C . GLY A 1 102 ? 4.520 -11.610 -11.104 1.00 93.44 102 GLY A C 1
ATOM 811 O O . GLY A 1 102 ? 5.350 -11.607 -12.013 1.00 93.44 102 GLY A O 1
ATOM 812 N N . ASP A 1 103 ? 3.408 -10.875 -11.147 1.00 93.81 103 ASP A N 1
ATOM 813 C CA . ASP A 1 103 ? 3.021 -10.010 -12.267 1.00 93.81 103 ASP A CA 1
ATOM 814 C C . ASP A 1 103 ? 3.603 -8.583 -12.114 1.00 93.81 103 ASP A C 1
ATOM 816 O O . ASP A 1 103 ? 2.933 -7.578 -12.364 1.00 93.81 103 ASP A O 1
ATOM 820 N N . ASP A 1 104 ? 4.870 -8.476 -11.697 1.00 93.62 104 ASP A N 1
ATOM 821 C CA . ASP A 1 104 ? 5.551 -7.211 -11.370 1.00 93.62 104 ASP A CA 1
ATOM 822 C C . ASP A 1 104 ? 5.498 -6.194 -12.526 1.00 93.62 104 ASP A C 1
ATOM 824 O O . ASP A 1 104 ? 5.273 -5.002 -12.303 1.00 93.62 104 ASP A O 1
ATOM 828 N N . GLU A 1 105 ? 5.644 -6.663 -13.771 1.00 94.62 105 GLU A N 1
ATOM 829 C CA . GLU A 1 105 ? 5.631 -5.804 -14.965 1.00 94.62 105 GLU A CA 1
ATOM 830 C C . GLU A 1 105 ? 4.318 -5.033 -15.119 1.00 94.62 105 GLU A C 1
ATOM 832 O O . GLU A 1 105 ? 4.323 -3.856 -15.477 1.00 94.62 105 GLU A O 1
ATOM 837 N N . MET A 1 106 ? 3.189 -5.647 -14.751 1.00 95.56 106 MET A N 1
ATOM 838 C CA . MET A 1 106 ? 1.890 -4.976 -14.771 1.00 95.56 106 MET A CA 1
ATOM 839 C C . MET A 1 106 ? 1.874 -3.763 -13.831 1.00 95.56 106 MET A C 1
ATOM 841 O O . MET A 1 106 ? 1.291 -2.721 -14.144 1.00 95.56 106 MET A O 1
ATOM 845 N N . VAL A 1 107 ? 2.517 -3.886 -12.668 1.00 96.56 107 VAL A N 1
ATOM 846 C CA . VAL A 1 107 ? 2.628 -2.787 -11.706 1.00 96.56 107 VAL A CA 1
ATOM 847 C C . VAL A 1 107 ? 3.590 -1.722 -12.222 1.00 96.56 107 VAL A C 1
ATOM 849 O O . VAL A 1 107 ? 3.317 -0.531 -12.067 1.00 96.56 107 VAL A O 1
ATOM 852 N N . TRP A 1 108 ? 4.689 -2.110 -12.867 1.00 95.88 108 TRP A N 1
ATOM 853 C CA . TRP A 1 108 ? 5.661 -1.169 -13.435 1.00 95.88 108 TRP A CA 1
ATOM 854 C C . TRP A 1 108 ? 5.074 -0.338 -14.566 1.00 95.88 108 TRP A C 1
ATOM 856 O O . TRP A 1 108 ? 5.249 0.885 -14.565 1.00 95.88 108 TRP A O 1
ATOM 866 N N . ASP A 1 109 ? 4.326 -0.964 -15.469 1.00 95.00 109 ASP A N 1
ATOM 867 C CA . ASP A 1 109 ? 3.606 -0.275 -16.537 1.00 95.00 109 ASP A CA 1
ATOM 868 C C . ASP A 1 109 ? 2.623 0.750 -15.970 1.00 95.00 109 ASP A C 1
ATOM 870 O O . ASP A 1 109 ? 2.567 1.898 -16.426 1.00 95.00 109 ASP A O 1
ATOM 874 N N . GLU A 1 110 ? 1.895 0.378 -14.918 1.00 95.75 110 GLU A N 1
ATOM 875 C CA . GLU A 1 110 ? 0.951 1.283 -14.274 1.00 95.75 110 GLU A CA 1
ATOM 876 C C . GLU A 1 110 ? 1.652 2.454 -13.569 1.00 95.75 110 GLU A C 1
ATOM 878 O O . GLU A 1 110 ? 1.210 3.599 -13.701 1.00 95.75 110 GLU A O 1
ATOM 883 N N . ILE A 1 111 ? 2.778 2.213 -12.886 1.00 95.38 111 ILE A N 1
ATOM 884 C CA . ILE A 1 111 ? 3.598 3.284 -12.296 1.00 95.38 111 ILE A CA 1
ATOM 885 C C . ILE A 1 111 ? 4.057 4.254 -13.387 1.00 95.38 111 ILE A C 1
ATOM 887 O O . ILE A 1 111 ? 3.909 5.469 -13.245 1.00 95.38 111 ILE A O 1
ATOM 891 N N . GLN A 1 112 ? 4.572 3.743 -14.507 1.00 94.06 112 GLN A N 1
ATOM 892 C CA . GLN A 1 112 ? 4.978 4.595 -15.624 1.00 94.06 112 GLN A CA 1
ATOM 893 C C . GLN A 1 112 ? 3.796 5.394 -16.180 1.00 94.06 112 GLN A C 1
ATOM 895 O O . GLN A 1 112 ? 3.946 6.584 -16.473 1.00 94.06 112 GLN A O 1
ATOM 900 N N . ARG A 1 113 ? 2.614 4.780 -16.298 1.00 93.81 113 ARG A N 1
ATOM 901 C CA . ARG A 1 113 ? 1.400 5.439 -16.785 1.00 93.81 113 ARG A CA 1
ATOM 902 C C . ARG A 1 113 ? 1.002 6.621 -15.901 1.00 93.81 113 ARG A C 1
ATOM 904 O O . ARG A 1 113 ? 0.763 7.709 -16.428 1.00 93.81 113 ARG A O 1
ATOM 911 N N . ILE A 1 114 ? 0.948 6.441 -14.579 1.00 91.62 114 ILE A N 1
ATOM 912 C CA . ILE A 1 114 ? 0.540 7.518 -13.659 1.00 91.62 114 ILE A CA 1
ATOM 913 C C . ILE A 1 114 ? 1.588 8.631 -13.573 1.00 91.62 114 ILE A C 1
ATOM 915 O O . ILE A 1 114 ? 1.225 9.806 -13.523 1.00 91.62 114 ILE A O 1
ATOM 919 N N . VAL A 1 115 ? 2.878 8.286 -13.643 1.00 88.75 115 VAL A N 1
ATOM 920 C CA . VAL A 1 115 ? 3.972 9.266 -13.641 1.00 88.75 115 VAL A CA 1
ATOM 921 C C . VAL A 1 115 ? 3.908 10.130 -14.903 1.00 88.75 115 VAL A C 1
ATOM 923 O O . VAL A 1 115 ? 3.981 11.357 -14.818 1.00 88.75 115 VAL A O 1
ATOM 926 N N . ARG A 1 116 ? 3.690 9.514 -16.074 1.00 85.81 116 ARG A N 1
ATOM 927 C CA . ARG A 1 116 ? 3.595 10.215 -17.368 1.00 85.81 116 ARG A CA 1
ATOM 928 C C . ARG A 1 116 ? 2.374 11.129 -17.482 1.00 85.81 116 ARG A C 1
ATOM 930 O O . ARG A 1 116 ? 2.418 12.098 -18.235 1.00 85.81 116 ARG A O 1
ATOM 937 N N . MET A 1 117 ? 1.304 10.864 -16.733 1.00 74.31 117 MET A N 1
ATOM 938 C CA . MET A 1 117 ? 0.071 11.656 -16.790 1.00 74.31 117 MET A CA 1
ATOM 939 C C . MET A 1 117 ? 0.274 13.122 -16.354 1.00 74.31 117 MET A C 1
ATOM 941 O O . MET A 1 117 ? -0.451 13.994 -16.823 1.00 74.31 117 MET A O 1
ATOM 945 N N . ILE A 1 118 ? 1.281 13.422 -15.522 1.00 60.09 118 ILE A N 1
ATOM 946 C CA . ILE A 1 118 ? 1.598 14.802 -15.103 1.00 60.09 118 ILE A CA 1
ATOM 947 C C . ILE A 1 118 ? 2.479 15.530 -16.123 1.00 60.09 118 ILE A C 1
ATOM 949 O O . ILE A 1 118 ? 2.287 16.728 -16.334 1.00 60.09 118 ILE A O 1
ATOM 953 N N . SER A 1 119 ? 3.386 14.828 -16.814 1.00 56.72 119 SER A N 1
ATOM 954 C CA . SER A 1 119 ? 4.219 15.451 -17.852 1.00 56.72 119 SER A CA 1
ATOM 955 C C . SER A 1 119 ? 3.379 16.078 -18.967 1.00 56.72 119 SER A C 1
ATOM 957 O O . SER A 1 119 ? 3.803 17.058 -19.553 1.00 56.72 119 SER A O 1
ATOM 959 N N . VAL A 1 120 ? 2.167 15.583 -19.231 1.00 55.38 120 VAL A N 1
ATOM 960 C CA . VAL A 1 120 ? 1.265 16.164 -20.243 1.00 55.38 120 VAL A CA 1
ATOM 961 C C . VAL A 1 120 ? 0.568 17.445 -19.751 1.00 55.38 120 VAL A C 1
ATOM 963 O O . VAL A 1 120 ? 0.217 18.293 -20.561 1.00 55.38 120 VAL A O 1
ATOM 966 N N . ILE A 1 121 ? 0.400 17.625 -18.436 1.00 55.88 121 ILE A N 1
ATOM 967 C CA . ILE A 1 121 ? -0.306 18.779 -17.845 1.00 55.88 121 ILE A CA 1
ATOM 968 C C . ILE A 1 121 ? 0.649 19.958 -17.586 1.00 55.88 121 ILE A C 1
ATOM 970 O O . ILE A 1 121 ? 0.217 21.101 -17.569 1.00 55.88 121 ILE A O 1
ATOM 974 N N . GLN A 1 122 ? 1.954 19.713 -17.420 1.00 48.41 122 GLN A N 1
ATOM 975 C CA . GLN A 1 122 ? 2.947 20.781 -17.207 1.00 48.41 122 GLN A CA 1
ATOM 976 C C . GLN A 1 122 ? 3.372 21.520 -18.493 1.00 48.41 122 GLN A C 1
ATOM 978 O O . GLN A 1 122 ? 4.040 22.547 -18.396 1.00 48.41 122 GLN A O 1
ATOM 983 N N . TYR A 1 123 ? 2.988 21.024 -19.676 1.00 50.00 123 TYR A N 1
ATOM 984 C CA . TYR A 1 123 ? 3.279 21.638 -20.983 1.00 50.00 123 TYR A CA 1
ATOM 985 C C . TYR A 1 123 ? 2.018 22.081 -21.756 1.00 50.00 123 TYR A C 1
ATOM 987 O O . TYR A 1 123 ? 2.115 22.360 -22.952 1.00 50.00 123 TYR A O 1
ATOM 995 N N . ALA A 1 124 ? 0.854 22.130 -21.100 1.00 48.09 124 ALA A N 1
ATOM 996 C CA . ALA A 1 124 ? -0.410 22.629 -21.652 1.00 48.09 124 ALA A CA 1
ATOM 997 C C . ALA A 1 124 ? -0.792 23.961 -20.993 1.00 48.09 124 ALA A C 1
ATOM 999 O O . ALA A 1 124 ? -1.334 24.829 -21.713 1.00 48.09 124 ALA A O 1
#

Radius of gyration: 26.34 Å; Cα contacts (8 Å, |Δi|>4): 60; chains: 1; bounding box: 79×38×58 Å